Protein AF-A0A7C6UHM8-F1 (afdb_monomer)

Solvent-accessible surface area (backbone atoms only — not comparable to full-atom values): 5099 Å² total; per-residue (Å²): 133,57,72,47,79,48,66,39,81,73,82,75,68,65,59,72,60,43,70,74,70,44,94,57,96,79,75,56,71,88,74,67,52,67,73,42,72,48,69,30,74,79,59,86,47,88,82,57,54,67,69,63,44,67,73,42,46,65,59,53,48,40,47,56,72,70,50,81,86,84,78,56,100,80,65,125

pLDDT: mean 91.52, std 8.11, range [54.5, 97.31]

Structure (mmCIF, N/CA/C/O backbone):
data_AF-A0A7C6UHM8-F1
#
_entry.id   AF-A0A7C6UHM8-F1
#
loop_
_atom_site.group_PDB
_atom_site.id
_atom_site.type_symbol
_atom_site.label_atom_id
_atom_site.label_alt_id
_atom_site.label_comp_id
_atom_site.label_asym_id
_atom_site.label_entity_id
_atom_site.label_seq_id
_atom_site.pdbx_PDB_ins_code
_atom_site.Cartn_x
_atom_site.Cartn_y
_atom_site.Cartn_z
_atom_site.occupancy
_atom_site.B_iso_or_equiv
_atom_site.auth_seq_id
_atom_site.auth_comp_id
_atom_site.auth_asym_id
_atom_site.auth_atom_id
_atom_site.pdbx_PDB_model_num
ATOM 1 N N . MET A 1 1 ? 12.582 0.628 -19.741 1.00 69.12 1 MET A N 1
ATOM 2 C CA . MET A 1 1 ? 12.123 1.563 -18.691 1.00 69.12 1 MET A CA 1
ATOM 3 C C . MET A 1 1 ? 12.295 0.865 -17.355 1.00 69.12 1 MET A C 1
ATOM 5 O O . MET A 1 1 ? 12.146 -0.351 -17.323 1.00 69.12 1 MET A O 1
ATOM 9 N N . ALA A 1 2 ? 12.679 1.583 -16.299 1.00 89.56 2 ALA A N 1
ATOM 10 C CA . ALA A 1 2 ? 12.721 1.000 -14.960 1.00 89.56 2 ALA A CA 1
ATOM 11 C C . ALA A 1 2 ? 11.290 0.727 -14.471 1.00 89.56 2 ALA A C 1
ATOM 13 O O . ALA A 1 2 ? 10.358 1.433 -14.858 1.00 89.56 2 ALA A O 1
ATOM 14 N N . HIS A 1 3 ? 11.124 -0.297 -13.639 1.00 94.62 3 HIS A N 1
ATOM 15 C CA . HIS A 1 3 ? 9.849 -0.631 -13.015 1.00 94.62 3 HIS A CA 1
ATOM 16 C C . HIS A 1 3 ? 10.039 -0.740 -11.506 1.00 94.62 3 HIS A C 1
ATOM 18 O O . HIS A 1 3 ? 11.034 -1.294 -11.040 1.00 94.62 3 HIS A O 1
ATOM 24 N N . CYS A 1 4 ? 9.064 -0.242 -10.756 1.00 96.31 4 CYS A N 1
ATOM 25 C CA . CYS A 1 4 ? 8.988 -0.368 -9.313 1.00 96.31 4 CYS A CA 1
ATOM 26 C C . CYS A 1 4 ? 7.864 -1.345 -8.960 1.00 96.31 4 CYS A C 1
ATOM 28 O O . CYS A 1 4 ? 6.737 -1.215 -9.447 1.00 96.31 4 CYS A O 1
ATOM 30 N N . LYS A 1 5 ? 8.178 -2.332 -8.115 1.00 96.38 5 LYS A N 1
ATOM 31 C CA . LYS A 1 5 ? 7.205 -3.283 -7.574 1.00 96.38 5 LYS A CA 1
ATOM 32 C C . LYS A 1 5 ? 6.789 -2.836 -6.182 1.00 96.38 5 LYS A C 1
ATOM 34 O O . LYS A 1 5 ? 7.635 -2.693 -5.306 1.00 96.38 5 LYS A O 1
ATOM 39 N N . ILE A 1 6 ? 5.490 -2.675 -5.983 1.00 96.75 6 ILE A N 1
ATOM 40 C CA . ILE A 1 6 ? 4.877 -2.380 -4.692 1.00 96.75 6 ILE A CA 1
ATOM 41 C C . ILE A 1 6 ? 4.171 -3.652 -4.233 1.00 96.75 6 ILE A C 1
ATOM 43 O O . ILE A 1 6 ? 3.436 -4.272 -5.002 1.00 96.75 6 ILE A O 1
ATOM 47 N N . THR A 1 7 ? 4.408 -4.064 -2.993 1.00 97.31 7 THR A N 1
ATOM 48 C CA . THR A 1 7 ? 3.753 -5.228 -2.389 1.00 97.31 7 THR A CA 1
ATOM 49 C C . THR A 1 7 ? 3.143 -4.802 -1.068 1.00 97.31 7 THR A C 1
ATOM 51 O O . THR A 1 7 ? 3.838 -4.264 -0.208 1.00 97.31 7 THR A O 1
ATOM 54 N N . VAL A 1 8 ? 1.844 -5.032 -0.909 1.00 95.69 8 VAL A N 1
ATOM 55 C CA . VAL A 1 8 ? 1.141 -4.762 0.344 1.00 95.69 8 VAL A CA 1
ATOM 56 C C . VAL A 1 8 ? 1.509 -5.868 1.326 1.00 95.69 8 VAL A C 1
ATOM 58 O O . VAL A 1 8 ? 1.074 -7.005 1.183 1.00 95.69 8 VAL A O 1
ATOM 61 N N . LEU A 1 9 ? 2.361 -5.559 2.302 1.00 96.00 9 LEU A N 1
ATOM 62 C CA . LEU A 1 9 ? 2.836 -6.564 3.259 1.00 96.00 9 LEU A CA 1
ATOM 63 C C . LEU A 1 9 ? 1.854 -6.801 4.402 1.00 96.00 9 LEU A C 1
ATOM 65 O O . LEU A 1 9 ? 1.726 -7.925 4.873 1.00 96.00 9 LEU A O 1
ATOM 69 N N . LYS A 1 10 ? 1.210 -5.734 4.879 1.00 94.25 10 LYS A N 1
ATOM 70 C CA . LYS A 1 10 ? 0.315 -5.787 6.030 1.00 94.25 10 LYS A CA 1
ATOM 71 C C . LYS A 1 10 ? -0.686 -4.643 5.988 1.00 94.25 10 LYS A C 1
ATOM 73 O O . LYS A 1 10 ? -0.326 -3.522 5.630 1.00 94.25 10 LYS A O 1
ATOM 78 N N . THR A 1 11 ? -1.907 -4.915 6.426 1.00 93.12 11 THR A N 1
ATOM 79 C CA . THR A 1 11 ? -2.918 -3.898 6.726 1.00 93.12 11 THR A CA 1
ATOM 80 C C . THR A 1 11 ? -3.076 -3.796 8.240 1.00 93.12 11 THR A C 1
ATOM 82 O O . THR A 1 11 ? -3.040 -4.797 8.955 1.00 93.12 11 THR A O 1
ATOM 85 N N . THR A 1 12 ? -3.167 -2.579 8.780 1.00 92.62 12 THR A N 1
ATOM 86 C CA . THR A 1 12 ? -3.236 -2.393 10.237 1.00 92.62 12 THR A CA 1
ATOM 87 C C . THR A 1 12 ? -4.263 -1.346 10.620 1.00 92.62 12 THR A C 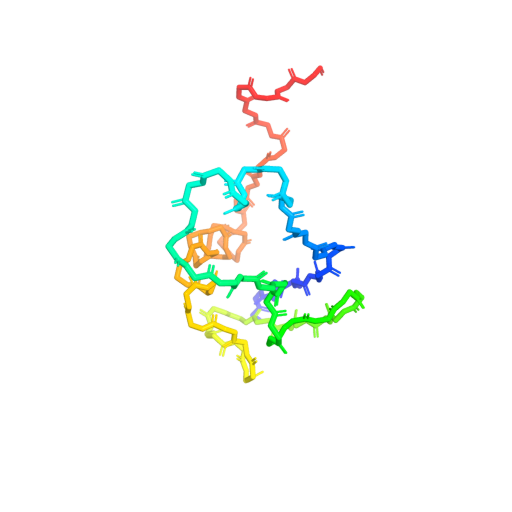1
ATOM 89 O O . THR A 1 12 ? -4.462 -0.374 9.897 1.00 92.62 12 THR A O 1
ATOM 92 N N . LEU A 1 13 ? -4.883 -1.559 11.777 1.00 93.81 13 LEU A N 1
ATOM 93 C CA . LEU A 1 13 ? -5.699 -0.590 12.491 1.00 93.81 13 LEU A CA 1
ATOM 94 C C . LEU A 1 13 ? -5.266 -0.625 13.957 1.00 93.81 13 LEU A C 1
ATOM 96 O O . LEU A 1 13 ? -5.317 -1.683 14.590 1.00 93.81 13 LEU A O 1
ATOM 100 N N . GLN A 1 14 ? -4.843 0.512 14.501 1.00 94.75 14 GLN A N 1
ATOM 101 C CA . GLN A 1 14 ? -4.540 0.639 15.925 1.00 94.75 14 GLN A CA 1
ATOM 102 C C . GLN A 1 14 ? -5.850 0.854 16.690 1.00 94.75 14 GLN A C 1
ATOM 104 O O . GLN A 1 14 ? -6.252 1.990 16.916 1.00 94.75 14 GLN A O 1
ATOM 109 N N . LYS A 1 15 ? -6.530 -0.245 17.047 1.00 92.50 15 LYS A N 1
ATOM 110 C CA . LYS A 1 15 ? -7.880 -0.215 17.643 1.00 92.50 15 LYS A CA 1
ATOM 111 C C . LYS A 1 15 ? -7.975 0.672 18.882 1.00 92.50 15 LYS A C 1
ATOM 113 O O . LYS A 1 15 ? -8.855 1.512 18.936 1.00 92.50 15 LYS A O 1
ATOM 118 N N . GLU A 1 16 ? -7.032 0.541 19.812 1.00 94.19 16 GLU A N 1
ATOM 119 C CA . GLU A 1 16 ? -7.019 1.324 21.057 1.00 94.19 16 GLU A CA 1
ATOM 120 C C . GLU A 1 16 ? -6.967 2.838 20.782 1.00 94.19 16 GLU A C 1
ATOM 122 O O . GLU A 1 16 ? -7.753 3.602 21.330 1.00 94.19 16 GLU A O 1
ATOM 127 N N . ILE A 1 17 ? -6.102 3.267 19.854 1.00 95.00 17 ILE A N 1
ATOM 128 C CA . ILE A 1 17 ? -5.975 4.677 19.446 1.00 95.00 17 ILE A CA 1
ATOM 129 C C . ILE A 1 17 ? -7.226 5.135 18.684 1.00 95.00 17 ILE A C 1
ATOM 131 O O . ILE A 1 17 ? -7.691 6.259 18.858 1.00 95.00 17 ILE A O 1
ATOM 135 N N . ALA A 1 18 ? -7.775 4.275 17.827 1.00 94.31 18 ALA A N 1
ATOM 136 C CA . ALA A 1 18 ? -8.991 4.574 17.085 1.00 94.31 18 ALA A CA 1
ATOM 137 C C . ALA A 1 18 ? -10.191 4.779 18.022 1.00 94.31 18 ALA A C 1
ATOM 139 O O . ALA A 1 18 ? -10.935 5.736 17.851 1.00 94.31 18 ALA A O 1
ATOM 140 N N . GLU A 1 19 ? -10.355 3.926 19.030 1.00 93.31 19 GLU A N 1
ATOM 141 C CA . GLU A 1 19 ? -11.426 4.035 20.025 1.00 93.31 19 GLU A CA 1
ATOM 142 C C . GLU A 1 19 ? -11.298 5.300 20.886 1.00 93.31 19 GLU A C 1
ATOM 144 O O . GLU A 1 19 ? -12.310 5.908 21.229 1.00 93.31 19 GLU A O 1
ATOM 149 N N . GLU A 1 20 ? -10.073 5.724 21.213 1.00 96.31 20 GLU A N 1
ATOM 150 C CA . GLU A 1 20 ? -9.833 6.922 22.028 1.00 96.31 20 GLU A CA 1
ATOM 151 C C . GLU A 1 20 ? -10.038 8.229 21.246 1.00 96.31 20 GLU A C 1
ATOM 153 O O . GLU A 1 20 ? -10.599 9.191 21.776 1.00 96.31 20 GLU A O 1
ATOM 158 N N . PHE A 1 21 ? -9.584 8.285 19.989 1.00 96.12 21 PHE A N 1
ATOM 159 C CA . PHE A 1 21 ? -9.459 9.552 19.258 1.00 96.12 21 PHE A CA 1
ATOM 160 C C . PHE A 1 21 ? -10.365 9.688 18.031 1.00 96.12 21 PHE A C 1
ATOM 162 O O . PHE A 1 21 ? -10.582 10.813 17.568 1.00 96.12 21 PHE A O 1
ATOM 169 N N . CYS A 1 22 ? -10.895 8.601 17.464 1.00 94.19 22 CYS A N 1
ATOM 170 C CA . CYS A 1 22 ? -11.793 8.704 16.316 1.00 94.19 22 CYS A CA 1
ATOM 171 C C . CYS A 1 22 ? -13.226 8.997 16.769 1.00 94.19 22 CYS A C 1
ATOM 173 O O . CYS A 1 22 ? -13.789 8.331 17.628 1.00 94.19 22 CYS A O 1
ATOM 175 N N . GLN A 1 23 ? -13.856 9.986 16.131 1.00 91.88 23 GLN A N 1
ATOM 176 C CA . GLN A 1 23 ? -15.256 10.334 16.404 1.00 91.88 23 GLN A CA 1
ATOM 177 C C . GLN A 1 23 ? -16.248 9.275 15.902 1.00 91.88 23 GLN A C 1
ATOM 179 O O . GLN A 1 23 ? -17.377 9.219 16.379 1.00 91.88 23 GLN A O 1
ATOM 184 N N . ASN A 1 24 ? -15.838 8.468 14.922 1.00 91.31 24 ASN A N 1
ATOM 185 C CA . ASN A 1 24 ? -16.647 7.434 14.290 1.00 91.31 24 ASN A CA 1
ATOM 186 C C . ASN A 1 24 ? -15.868 6.120 14.256 1.00 91.31 24 ASN A C 1
ATOM 188 O O . ASN A 1 24 ? -14.635 6.127 14.288 1.00 91.31 24 ASN A O 1
ATOM 192 N N . GLU A 1 25 ? -16.592 5.010 14.121 1.00 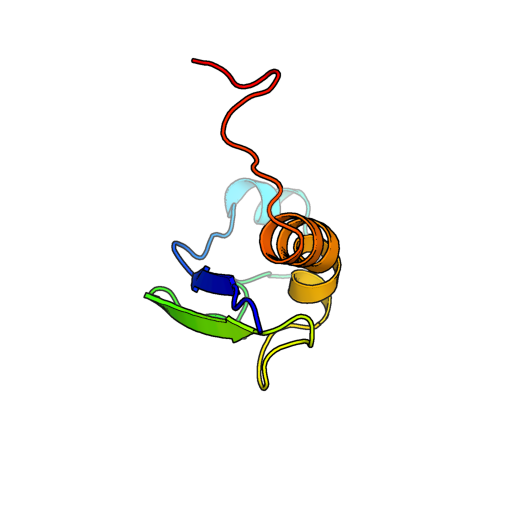86.75 25 GLU A N 1
ATOM 193 C CA . GLU A 1 25 ? -15.986 3.702 13.898 1.00 86.75 25 GLU A CA 1
ATOM 194 C C . GLU A 1 25 ? -15.144 3.722 12.614 1.00 86.75 25 GLU A C 1
ATOM 196 O O . GLU A 1 25 ? -15.608 4.113 11.540 1.00 86.75 25 GLU A O 1
ATOM 201 N N . VAL A 1 26 ? -13.886 3.311 12.742 1.00 91.44 26 VAL A N 1
ATOM 202 C CA . VAL A 1 26 ? -12.932 3.203 11.639 1.00 91.44 26 VAL A CA 1
ATOM 203 C C . VAL A 1 26 ? -12.492 1.755 11.486 1.00 91.44 26 VAL A C 1
ATOM 205 O O . VAL A 1 26 ? -12.377 1.009 12.457 1.00 91.44 26 VAL A O 1
ATOM 208 N N . SER A 1 27 ? -12.240 1.351 10.246 1.00 89.19 27 SER A N 1
ATOM 209 C CA . SER A 1 27 ? -11.776 0.009 9.898 1.00 89.19 27 SER A CA 1
ATOM 210 C C . SER A 1 27 ? -10.439 0.077 9.160 1.00 89.19 27 SER A C 1
ATOM 212 O O . SER A 1 27 ? -9.917 1.160 8.881 1.00 89.19 27 SER A O 1
ATOM 214 N N . VAL A 1 28 ? -9.854 -1.086 8.866 1.00 90.50 28 VAL A N 1
ATOM 215 C CA . VAL A 1 28 ? -8.705 -1.161 7.954 1.00 90.50 28 VAL A CA 1
ATOM 216 C C . VAL A 1 28 ? -9.084 -0.619 6.571 1.00 90.50 28 VAL A C 1
ATOM 218 O O . VAL A 1 28 ? -10.250 -0.647 6.181 1.00 90.50 28 VAL A O 1
ATOM 221 N N . CYS A 1 29 ? -8.094 -0.132 5.818 1.00 87.19 29 CYS A N 1
ATOM 222 C CA . CYS A 1 29 ? -8.314 0.351 4.455 1.00 87.19 29 CYS A CA 1
ATOM 223 C C . CYS A 1 29 ? -8.968 -0.748 3.593 1.00 87.19 29 CYS A C 1
ATOM 225 O O . CYS A 1 29 ? -8.364 -1.808 3.437 1.00 87.19 29 CYS A O 1
ATOM 227 N N . PRO A 1 30 ? -10.147 -0.510 2.990 1.00 89.25 30 PRO A N 1
ATOM 228 C CA . PRO A 1 30 ? -10.838 -1.525 2.193 1.00 89.25 30 PRO A CA 1
ATOM 229 C C . PRO A 1 30 ? -10.297 -1.649 0.760 1.00 89.25 30 PRO A C 1
ATOM 231 O O . PRO A 1 30 ? -10.739 -2.516 0.018 1.00 89.25 30 PRO A O 1
ATOM 234 N N . LEU A 1 31 ? -9.393 -0.756 0.338 1.00 92.44 31 LEU A N 1
ATOM 235 C CA . LEU A 1 31 ? -8.886 -0.702 -1.041 1.00 92.44 31 LEU A CA 1
ATOM 236 C C . LEU A 1 31 ? -7.654 -1.578 -1.283 1.00 92.44 31 LEU A C 1
ATOM 238 O O . LEU A 1 31 ? -7.280 -1.774 -2.436 1.00 92.44 31 LEU A O 1
ATOM 242 N N . LEU A 1 32 ? -6.984 -2.031 -0.223 1.00 93.50 32 LEU A N 1
ATOM 243 C CA . LEU A 1 32 ? -5.727 -2.766 -0.316 1.00 93.50 32 LEU A CA 1
ATOM 244 C C . LEU A 1 32 ? -5.827 -4.067 0.471 1.00 93.50 32 LEU A C 1
ATOM 246 O O . LEU A 1 32 ? -6.280 -4.069 1.613 1.00 93.50 32 LEU A O 1
ATOM 250 N N . GLU A 1 33 ? -5.331 -5.146 -0.123 1.00 93.56 33 GLU A N 1
ATOM 251 C CA . GLU A 1 33 ? -5.307 -6.476 0.485 1.00 93.56 33 GLU A CA 1
ATOM 252 C C . GLU A 1 33 ? -3.867 -6.953 0.700 1.00 93.56 33 GLU A C 1
ATOM 254 O O . GLU A 1 33 ? -2.964 -6.653 -0.083 1.00 93.56 33 GLU A O 1
ATOM 259 N N . GLU A 1 34 ? -3.626 -7.707 1.773 1.00 95.88 34 GLU A N 1
ATOM 260 C CA . GLU A 1 34 ? -2.300 -8.271 2.044 1.00 95.88 34 GLU A CA 1
ATOM 261 C C . GLU A 1 34 ? -1.870 -9.234 0.930 1.00 95.88 34 GLU A C 1
ATOM 263 O O . GLU A 1 34 ? -2.646 -10.051 0.442 1.00 95.88 34 GLU A O 1
ATOM 268 N N . GLY A 1 35 ? -0.611 -9.129 0.510 1.00 96.31 35 GLY A N 1
ATOM 269 C CA . GLY A 1 35 ? -0.063 -9.882 -0.615 1.00 96.31 35 GLY A CA 1
ATOM 270 C C . GLY A 1 35 ? -0.375 -9.288 -1.991 1.00 96.31 35 GLY A C 1
ATOM 271 O O . GLY A 1 35 ? 0.185 -9.766 -2.977 1.00 96.31 35 GLY A O 1
ATOM 272 N N . GLN A 1 36 ? -1.195 -8.237 -2.089 1.00 96.00 36 GLN A N 1
ATOM 273 C CA . GLN A 1 36 ? -1.467 -7.563 -3.357 1.00 96.00 36 GLN A CA 1
ATOM 274 C C . GLN A 1 36 ? -0.188 -6.938 -3.934 1.00 96.00 36 GLN A C 1
ATOM 276 O O . GLN A 1 36 ? 0.611 -6.321 -3.220 1.00 96.00 36 GLN A O 1
ATOM 281 N N . ILE A 1 37 ? 0.012 -7.106 -5.243 1.00 97.00 37 ILE A N 1
ATOM 282 C CA . ILE A 1 37 ? 1.200 -6.639 -5.964 1.00 97.00 37 ILE A CA 1
ATOM 283 C C . ILE A 1 37 ? 0.783 -5.653 -7.047 1.00 97.00 37 ILE A C 1
ATOM 285 O O . ILE A 1 37 ? -0.100 -5.939 -7.852 1.00 97.00 37 ILE A O 1
ATOM 289 N N . PHE A 1 38 ? 1.497 -4.534 -7.114 1.00 96.88 38 PHE A N 1
ATOM 290 C CA . PHE A 1 38 ? 1.373 -3.543 -8.172 1.00 96.88 38 PHE A CA 1
ATOM 291 C C . PHE A 1 38 ? 2.730 -3.306 -8.824 1.00 96.88 38 PHE A C 1
ATOM 293 O O . PHE A 1 38 ? 3.765 -3.304 -8.154 1.00 96.88 38 PHE A O 1
ATOM 300 N N . ILE A 1 39 ? 2.723 -3.083 -10.134 1.00 96.31 39 ILE A N 1
ATOM 301 C CA . ILE A 1 39 ? 3.912 -2.729 -10.908 1.00 96.31 39 ILE A CA 1
ATOM 302 C C . ILE A 1 39 ? 3.655 -1.372 -11.550 1.00 96.31 39 ILE A C 1
ATOM 304 O O . ILE A 1 39 ? 2.622 -1.174 -12.182 1.00 96.31 39 ILE A O 1
ATOM 308 N N . THR A 1 40 ? 4.595 -0.447 -11.392 1.00 96.06 40 THR A N 1
ATOM 309 C CA . THR A 1 40 ? 4.519 0.902 -11.963 1.00 96.06 40 THR A CA 1
ATOM 310 C C . THR A 1 40 ? 5.845 1.296 -12.605 1.00 96.06 40 THR A C 1
ATOM 312 O O . THR A 1 40 ? 6.914 0.823 -12.223 1.00 96.06 40 THR A O 1
ATOM 315 N N . ASN A 1 41 ? 5.771 2.156 -13.610 1.00 95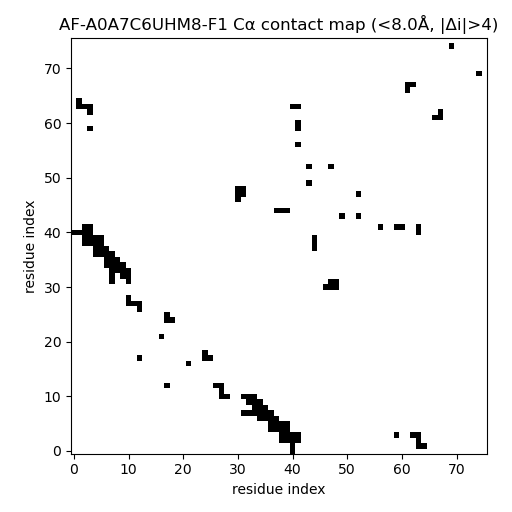.19 41 ASN A N 1
ATOM 316 C CA . ASN A 1 41 ? 6.879 2.844 -14.269 1.00 95.19 41 ASN A CA 1
ATOM 317 C C . ASN A 1 41 ? 6.928 4.350 -13.921 1.00 95.19 41 ASN A C 1
ATOM 319 O O . ASN A 1 41 ? 7.675 5.085 -14.561 1.00 95.19 41 ASN A O 1
ATOM 323 N N . GLY A 1 42 ? 6.141 4.802 -12.939 1.00 93.38 42 GLY A N 1
ATOM 324 C CA . GLY A 1 42 ? 6.048 6.201 -12.503 1.00 93.38 42 GLY A CA 1
ATOM 325 C C . GLY A 1 42 ? 4.609 6.700 -12.364 1.00 93.38 42 GLY A C 1
ATOM 326 O O . GLY A 1 42 ? 4.363 7.616 -11.585 1.00 93.38 42 GLY A O 1
ATOM 327 N N . ASP A 1 43 ? 3.661 6.060 -13.050 1.00 95.00 43 ASP A N 1
ATOM 328 C CA . ASP A 1 43 ? 2.235 6.382 -12.968 1.00 95.00 43 ASP A CA 1
ATOM 329 C C . ASP A 1 43 ? 1.534 5.605 -11.844 1.00 95.00 43 ASP A C 1
ATOM 331 O O . ASP A 1 43 ? 1.952 4.505 -11.467 1.00 95.00 43 ASP A O 1
ATOM 335 N N . LYS A 1 44 ? 0.437 6.149 -11.308 1.00 96.12 44 LYS A N 1
ATOM 336 C CA . LYS A 1 44 ? -0.365 5.435 -10.307 1.00 96.12 44 LYS A CA 1
ATOM 337 C C . LYS A 1 44 ? -0.926 4.143 -10.920 1.00 96.12 44 LYS A C 1
ATOM 339 O O . LYS A 1 44 ? -1.601 4.238 -11.943 1.00 96.12 44 LYS A O 1
ATOM 344 N N . PRO A 1 45 ? -0.721 2.962 -10.307 1.00 95.69 45 PRO A N 1
ATOM 345 C CA . PRO A 1 45 ? -1.347 1.733 -10.784 1.00 95.69 45 PRO A CA 1
ATOM 346 C C . PRO A 1 45 ? -2.878 1.814 -10.743 1.00 95.69 45 PRO A C 1
ATOM 348 O O . PRO A 1 45 ? -3.456 2.397 -9.818 1.00 95.69 45 PRO A O 1
ATOM 351 N N . ASP A 1 46 ? -3.538 1.163 -11.699 1.00 94.19 46 ASP A N 1
ATOM 352 C CA . ASP A 1 46 ? -4.993 1.020 -11.687 1.00 94.19 46 ASP A CA 1
ATOM 353 C C . ASP A 1 46 ? -5.463 0.324 -10.402 1.00 94.19 46 ASP A C 1
ATOM 355 O O . ASP A 1 46 ? -4.862 -0.643 -9.931 1.00 94.19 46 ASP A O 1
ATOM 359 N N . GLY A 1 47 ? -6.537 0.846 -9.808 1.00 90.69 47 GLY A N 1
ATOM 360 C CA . GLY A 1 47 ? -7.080 0.337 -8.545 1.00 90.69 47 GLY A CA 1
ATOM 361 C C . GLY A 1 47 ? -6.259 0.685 -7.297 1.00 90.69 47 GLY A C 1
ATOM 362 O O . GLY A 1 47 ? -6.681 0.346 -6.195 1.00 90.69 47 GLY A O 1
ATOM 363 N N . PHE A 1 48 ? -5.128 1.390 -7.420 1.00 95.12 48 PHE A N 1
ATOM 364 C CA . PHE A 1 48 ? -4.367 1.844 -6.257 1.00 95.12 48 PHE A CA 1
ATOM 365 C C . PHE A 1 48 ? -5.021 3.071 -5.601 1.00 95.12 48 PHE A C 1
ATOM 367 O O . PHE A 1 48 ? -5.485 3.993 -6.285 1.00 95.12 48 PHE A O 1
ATOM 374 N N . CYS A 1 49 ? -5.024 3.100 -4.266 1.00 94.88 49 CYS A N 1
ATOM 375 C CA . CYS A 1 49 ? -5.570 4.197 -3.463 1.00 94.88 49 CYS A CA 1
ATOM 376 C C . CYS A 1 49 ? -4.831 5.523 -3.730 1.00 94.88 49 CYS A C 1
ATOM 378 O O . CYS A 1 49 ? -3.607 5.580 -3.629 1.00 94.88 49 CYS A O 1
ATOM 380 N N . ASP A 1 50 ? -5.566 6.602 -4.019 1.00 95.12 50 ASP A N 1
ATOM 381 C CA . ASP A 1 50 ? -4.990 7.920 -4.340 1.00 95.12 50 ASP A CA 1
ATOM 382 C C . ASP A 1 50 ? -4.164 8.514 -3.198 1.00 95.12 50 ASP A C 1
ATOM 384 O O . ASP A 1 50 ? -3.062 9.015 -3.417 1.00 95.12 50 ASP A O 1
ATOM 388 N N . TRP A 1 51 ? -4.671 8.415 -1.969 1.00 94.50 51 TRP A N 1
ATOM 389 C CA . TRP A 1 51 ? -3.982 8.931 -0.787 1.00 94.50 51 TRP A CA 1
ATOM 390 C C . TRP A 1 51 ? -2.678 8.177 -0.530 1.00 94.50 51 TRP A C 1
ATOM 392 O O . TRP A 1 51 ? -1.624 8.793 -0.401 1.00 94.50 51 TRP A O 1
ATOM 402 N N . ALA A 1 52 ? -2.730 6.843 -0.576 1.00 95.25 52 ALA A N 1
ATOM 403 C CA . ALA A 1 52 ? -1.537 6.016 -0.429 1.00 95.25 52 ALA A CA 1
ATOM 404 C C . ALA A 1 52 ? -0.527 6.267 -1.561 1.00 95.25 52 ALA A C 1
ATOM 406 O O . ALA A 1 52 ? 0.681 6.253 -1.334 1.00 95.25 52 ALA A O 1
ATOM 407 N N . TRP A 1 53 ? -1.003 6.513 -2.786 1.00 96.50 53 TRP A N 1
ATOM 408 C CA . TRP A 1 53 ? -0.131 6.836 -3.910 1.00 96.50 53 TRP A CA 1
ATOM 409 C C . TRP A 1 53 ? 0.608 8.154 -3.705 1.00 96.50 53 TRP A C 1
ATOM 411 O O . TRP A 1 53 ? 1.813 8.213 -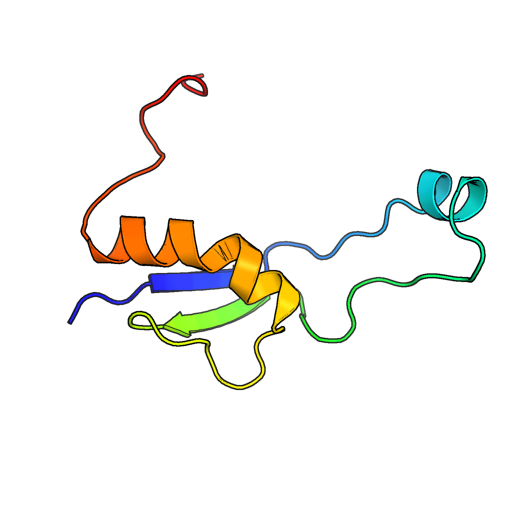3.931 1.00 96.50 53 TRP A O 1
ATOM 421 N N . ASN A 1 54 ? -0.093 9.193 -3.251 1.00 96.44 54 ASN A N 1
ATOM 422 C CA . ASN A 1 54 ? 0.506 10.497 -2.990 1.00 96.44 54 ASN A CA 1
ATOM 423 C C . ASN A 1 54 ? 1.670 10.407 -1.985 1.00 96.44 54 ASN A C 1
ATOM 425 O O . ASN A 1 54 ? 2.707 11.044 -2.183 1.00 96.44 54 ASN A O 1
ATOM 429 N N . ASP A 1 55 ? 1.530 9.566 -0.959 1.00 95.81 55 ASP A N 1
ATOM 430 C CA . ASP A 1 55 ? 2.571 9.351 0.049 1.00 95.81 55 ASP A CA 1
ATOM 431 C C . ASP A 1 55 ? 3.753 8.527 -0.491 1.00 95.81 55 ASP A C 1
ATOM 433 O O . ASP A 1 55 ? 4.909 8.782 -0.143 1.00 95.81 55 ASP A O 1
ATOM 437 N N . LEU A 1 56 ? 3.491 7.572 -1.391 1.00 95.62 56 LEU A N 1
ATOM 438 C CA . LEU A 1 56 ? 4.514 6.705 -1.985 1.00 95.62 56 LEU A CA 1
ATOM 439 C C . LEU A 1 56 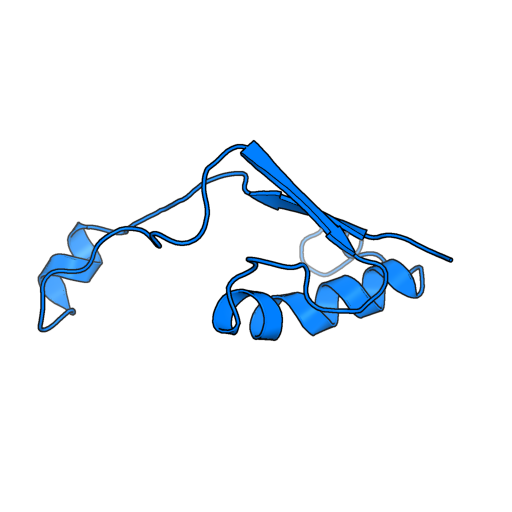? 5.238 7.316 -3.189 1.00 95.62 56 LEU A C 1
ATOM 441 O O . LEU A 1 56 ? 6.360 6.903 -3.492 1.00 95.62 56 LEU A O 1
ATOM 445 N N . LEU A 1 57 ? 4.632 8.296 -3.862 1.00 95.56 57 LEU A N 1
ATOM 446 C CA . LEU A 1 57 ? 5.084 8.847 -5.141 1.00 95.56 57 LEU A CA 1
ATOM 447 C C . LEU A 1 57 ? 6.581 9.171 -5.147 1.00 95.56 57 LEU A C 1
ATOM 449 O O . LEU A 1 57 ? 7.318 8.762 -6.041 1.00 95.56 57 LEU A O 1
ATOM 453 N N . LYS A 1 58 ? 7.048 9.871 -4.111 1.00 94.88 58 LYS A N 1
ATOM 454 C CA . LYS A 1 58 ? 8.445 10.311 -3.993 1.00 94.88 58 LYS A CA 1
ATOM 455 C C . LYS A 1 58 ? 9.408 9.125 -3.935 1.00 94.88 58 LYS A C 1
ATOM 457 O O . LYS A 1 58 ? 10.425 9.133 -4.621 1.00 94.88 58 LYS A O 1
ATOM 462 N N . PHE A 1 59 ? 9.070 8.094 -3.161 1.00 95.00 59 PHE A N 1
ATOM 463 C CA . PHE A 1 59 ? 9.882 6.884 -3.034 1.00 95.00 59 PHE A CA 1
ATOM 464 C C . PHE A 1 59 ? 9.945 6.124 -4.357 1.00 95.00 59 PHE A C 1
ATOM 466 O O . PHE A 1 59 ? 11.028 5.736 -4.787 1.00 95.00 59 PHE A O 1
ATOM 473 N N . VAL A 1 60 ? 8.804 5.978 -5.037 1.00 96.31 60 VAL A N 1
ATOM 474 C CA . VAL A 1 60 ? 8.730 5.324 -6.349 1.00 96.31 60 VAL A CA 1
ATOM 475 C C . VAL A 1 60 ? 9.621 6.044 -7.361 1.00 96.31 60 VAL A C 1
ATOM 477 O O . VAL A 1 60 ? 10.434 5.399 -8.017 1.00 96.31 60 VAL A O 1
ATOM 480 N N . TYR A 1 61 ? 9.534 7.374 -7.452 1.00 95.81 61 TYR A N 1
ATOM 481 C CA . TYR A 1 61 ? 10.368 8.153 -8.373 1.00 95.81 61 TYR A CA 1
ATOM 482 C C . TYR A 1 61 ? 11.864 8.054 -8.059 1.00 95.81 61 TYR A C 1
ATOM 484 O O . TYR A 1 61 ? 12.664 7.912 -8.983 1.00 95.81 61 TYR A O 1
ATOM 492 N N . ILE A 1 62 ? 12.252 8.080 -6.780 1.00 94.81 62 ILE A N 1
ATOM 493 C CA . ILE A 1 62 ? 13.656 7.910 -6.373 1.00 94.81 62 ILE A CA 1
ATOM 494 C C . ILE A 1 62 ? 14.175 6.529 -6.794 1.00 94.81 62 ILE A C 1
ATOM 496 O O . ILE A 1 62 ? 15.246 6.440 -7.394 1.00 94.81 62 ILE A O 1
ATOM 500 N N . LEU A 1 63 ? 13.405 5.464 -6.550 1.00 94.56 63 LEU A N 1
ATOM 501 C CA . LEU A 1 63 ? 13.779 4.100 -6.942 1.00 94.56 63 LEU A CA 1
ATOM 502 C C . LEU A 1 63 ? 13.882 3.948 -8.466 1.00 94.56 63 LEU A C 1
ATOM 504 O O . LEU A 1 63 ? 14.829 3.345 -8.966 1.00 94.56 63 LEU A O 1
ATOM 508 N N . LEU A 1 64 ? 12.945 4.527 -9.222 1.00 95.88 64 LEU A N 1
ATOM 509 C CA . LEU A 1 64 ? 12.975 4.508 -10.690 1.00 95.88 64 LEU A CA 1
ATOM 510 C C . LEU A 1 64 ? 14.173 5.274 -11.270 1.00 95.88 64 LEU A C 1
ATOM 512 O O . LEU A 1 64 ? 14.668 4.907 -12.335 1.00 95.88 64 LE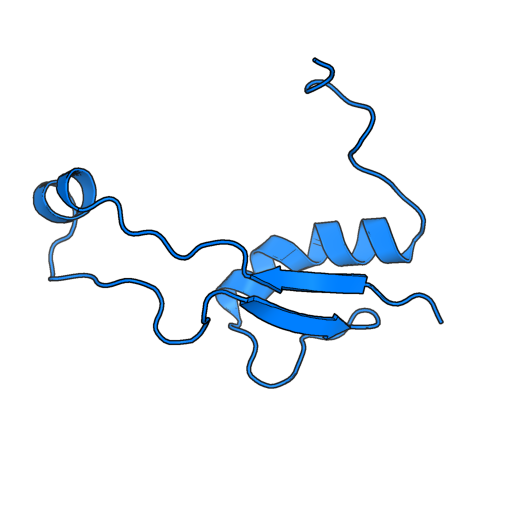U A O 1
ATOM 516 N N . ALA A 1 65 ? 14.653 6.304 -10.570 1.00 95.12 65 ALA A N 1
ATOM 517 C CA . ALA A 1 65 ? 15.855 7.055 -10.924 1.00 95.12 65 ALA A CA 1
ATOM 518 C C . ALA A 1 65 ? 17.168 6.349 -10.520 1.00 95.12 65 ALA A C 1
ATOM 520 O O . ALA A 1 65 ? 18.246 6.877 -10.790 1.00 95.12 65 ALA A O 1
ATOM 521 N N . GLY A 1 66 ? 17.099 5.166 -9.894 1.00 92.88 66 GLY A N 1
ATOM 522 C CA . GLY A 1 66 ? 18.265 4.405 -9.434 1.00 92.88 66 GLY A CA 1
ATOM 523 C C . GLY A 1 66 ? 18.782 4.805 -8.048 1.00 92.88 66 GLY A C 1
ATOM 524 O O . GLY A 1 66 ? 19.862 4.367 -7.658 1.00 92.88 66 GLY A O 1
ATOM 525 N N . GLY A 1 67 ? 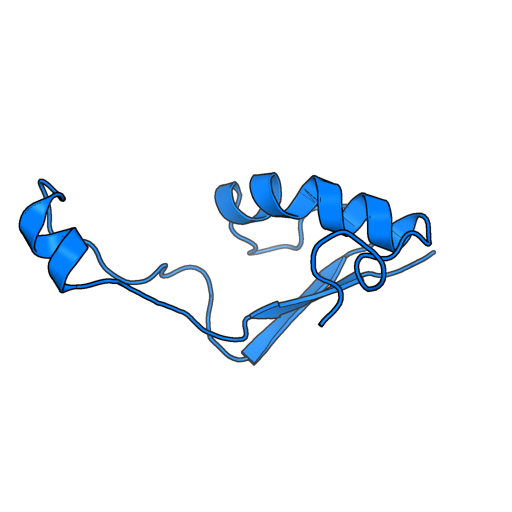18.034 5.624 -7.303 1.00 91.19 67 GLY A N 1
ATOM 526 C CA . GLY A 1 67 ? 18.310 5.889 -5.893 1.00 91.19 67 GLY A CA 1
ATOM 527 C C . GLY A 1 67 ? 18.001 4.676 -5.011 1.00 91.19 67 GLY A C 1
ATOM 528 O O . GLY A 1 67 ? 17.322 3.735 -5.426 1.00 91.19 67 GLY A O 1
ATOM 529 N N . ASN A 1 68 ? 18.487 4.698 -3.772 1.00 87.75 68 ASN A N 1
ATOM 530 C CA . ASN A 1 68 ? 18.222 3.657 -2.783 1.00 87.75 68 ASN A CA 1
ATOM 531 C C . ASN A 1 68 ? 17.948 4.278 -1.404 1.00 87.75 68 ASN A C 1
ATOM 533 O O . ASN A 1 68 ? 18.287 5.432 -1.160 1.00 87.75 68 ASN A O 1
ATOM 537 N N . PHE A 1 69 ? 17.314 3.498 -0.527 1.00 86.75 69 PHE A N 1
ATOM 538 C CA . PHE A 1 69 ? 17.019 3.866 0.865 1.00 86.75 69 PHE A CA 1
ATOM 539 C C . PHE A 1 69 ? 17.700 2.915 1.862 1.00 86.75 69 PHE A C 1
ATOM 541 O O . PHE A 1 69 ? 17.313 2.847 3.025 1.00 86.75 69 PHE A O 1
ATOM 548 N N . SER A 1 70 ? 18.667 2.120 1.396 1.00 82.38 70 SER A N 1
ATOM 549 C CA . SER A 1 70 ? 19.375 1.140 2.226 1.00 82.38 70 SER A CA 1
ATOM 550 C C . SER A 1 70 ? 20.511 1.756 3.039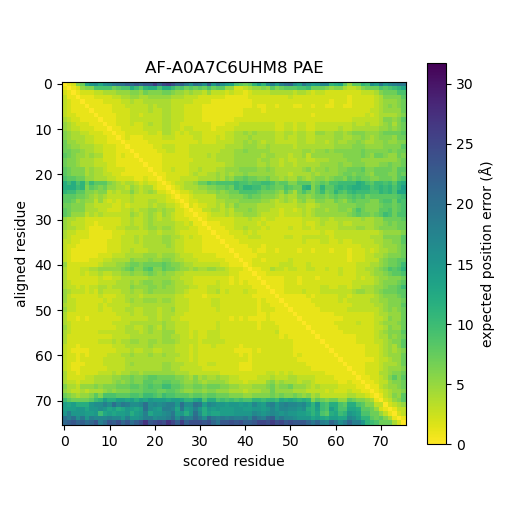 1.00 82.38 70 SER A C 1
ATOM 552 O O . SER A 1 70 ? 20.962 1.146 4.001 1.00 82.38 70 SER A O 1
ATOM 554 N N . GLU A 1 71 ? 20.981 2.945 2.662 1.00 75.88 71 GLU A N 1
ATOM 555 C CA . GLU A 1 71 ? 22.128 3.605 3.281 1.00 75.88 71 GLU A CA 1
ATOM 556 C C . GLU A 1 71 ? 21.736 5.024 3.722 1.00 75.88 71 GLU A C 1
ATOM 558 O O . GLU A 1 71 ? 21.746 5.946 2.915 1.00 75.88 71 GLU A O 1
ATOM 563 N N . ASP A 1 72 ? 21.355 5.199 4.994 1.00 70.81 72 ASP A N 1
ATOM 564 C CA . ASP A 1 72 ? 21.080 6.516 5.602 1.00 70.81 72 ASP A CA 1
ATOM 565 C C . ASP A 1 72 ? 21.066 6.423 7.150 1.00 70.81 72 ASP A C 1
ATOM 567 O O . ASP A 1 72 ? 21.515 5.431 7.718 1.00 70.81 72 ASP A O 1
ATOM 571 N N . ILE A 1 73 ? 20.512 7.415 7.856 1.00 72.00 73 ILE A N 1
ATOM 572 C CA . ILE A 1 73 ? 20.391 7.516 9.327 1.00 72.00 73 ILE A CA 1
ATOM 573 C C . ILE A 1 73 ? 19.760 6.305 10.040 1.00 72.00 73 ILE A C 1
ATOM 575 O O . ILE A 1 73 ? 19.818 6.222 11.264 1.00 72.00 73 ILE A O 1
ATOM 579 N N . PHE A 1 74 ? 19.147 5.381 9.298 1.00 67.44 74 PHE A N 1
ATOM 580 C CA . PHE A 1 74 ? 18.565 4.139 9.812 1.00 67.44 74 PHE A CA 1
ATOM 581 C C . PHE A 1 74 ? 19.479 2.921 9.617 1.00 67.44 74 PHE A C 1
ATOM 583 O O . PHE A 1 74 ? 19.005 1.788 9.674 1.00 67.44 74 PHE A O 1
ATOM 590 N N . GLN A 1 75 ? 20.777 3.141 9.380 1.00 68.56 75 GLN A N 1
ATOM 591 C CA . GLN A 1 75 ? 21.787 2.088 9.449 1.00 68.56 75 GLN A CA 1
ATOM 592 C C . GLN A 1 75 ? 21.746 1.438 10.840 1.00 68.56 75 GLN A C 1
ATOM 594 O O . GLN A 1 75 ? 22.033 2.086 11.848 1.00 68.56 75 GLN A O 1
ATOM 599 N N . GLY A 1 76 ? 21.326 0.171 10.872 1.00 54.50 76 GLY A N 1
ATOM 600 C CA . GLY A 1 76 ? 21.463 -0.716 12.026 1.00 54.50 76 GLY A CA 1
ATOM 601 C C . GLY A 1 76 ? 22.873 -1.267 12.127 1.00 54.50 76 GLY A C 1
ATOM 602 O O . GLY A 1 76 ? 23.406 -1.680 11.072 1.00 54.50 76 GLY A O 1
#

Sequence (76 aa):
MAHCKITVLKTTLQKEIAEEFCQNEVSVCPLLEEGQIFITNGDKPDGFCDWAWNDLLKFVYILLAGGNFSEDIFQG

Foldseek 3Di:
DDKDKDFAADWDDPVVCCVVPPPDDDDTDPQDDHGDMDMDLQDDGPSDDPVVCVVCNVVRVCVNVVHDDQDDPPDD

Radius of gyration: 15.43 Å; Cα contacts (8 Å, |Δi|>4): 73; chains: 1; bounding box: 39×20×41 Å

Mean predicted aligned error: 4.47 Å

Secondary structure (DSSP, 8-state):
---EEEE-------HHHHHHH-SS---S-TT--TT-EEEESSSPPTT--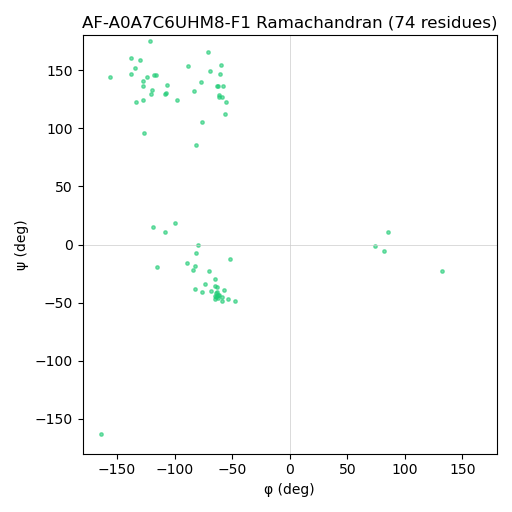HHHHHHHHHHHHHHHTT--SSSSTT--